Protein AF-A0AAW0Y180-F1 (afdb_monomer_lite)

Foldseek 3Di:
DDPDDDPDDDPVVVVVLLVLLQQQPVLVVQLVCCVPPNDDPVDDCDPVNCVRRPVSNVVSVVCCVVVVRDHDVVVVVSNVVVVVVVLVVLVVCLVVPHADPVRASGPDPQCHPVDVVSPD

Secondary structure (DSSP, 8-state):
------SS--HHHHHHHHHHHHHHHHHHHHHHHIIIII--TTS---HHHHIIIIIHHHHHHHHHHHH-----GGGTHHHHHHHHHHHHHHHHHHHTT---TTS-S-SBTTB-TT-HHHH-

Organism: Cherax quadricarinatus (NCBI:txid27406)

pLDDT: mean 89.57, std 8.05, range [53.28, 97.75]

Sequence (120 aa):
RTAQLPKTVTTDLKVLWALQNLVFLPALLITSAYWTAIYDPVYPVTALNAEVHIINSVYVLVDLWVVASPLRILHFYIPLCFMIVYLVFTLIYWAVGGTTPDGKSAIYPIVDWDNLSVTL

Structure (mmCIF, N/CA/C/O backbone):
data_AF-A0AAW0Y180-F1
#
_entry.id   AF-A0AAW0Y180-F1
#
loop_
_atom_site.group_PDB
_atom_site.id
_atom_site.type_symbol
_atom_site.label_atom_id
_atom_site.label_alt_id
_atom_site.label_comp_id
_atom_site.label_asym_id
_atom_site.label_entity_id
_atom_site.label_seq_id
_atom_site.pdbx_PDB_ins_code
_atom_site.Cartn_x
_atom_site.Cartn_y
_atom_site.Cartn_z
_atom_site.occupancy
_atom_site.B_iso_or_equiv
_atom_site.auth_seq_id
_atom_site.auth_comp_id
_atom_site.auth_asym_id
_atom_site.auth_atom_id
_atom_site.pdbx_PDB_model_num
ATOM 1 N N . ARG A 1 1 ? -30.361 15.255 32.644 1.00 53.28 1 ARG A N 1
ATOM 2 C CA . ARG A 1 1 ? -30.802 14.112 31.807 1.00 53.28 1 ARG A CA 1
ATOM 3 C C . ARG A 1 1 ? -29.555 13.555 31.127 1.00 53.28 1 ARG A C 1
ATOM 5 O O . ARG A 1 1 ? -29.118 14.122 30.139 1.00 53.28 1 ARG A O 1
ATOM 12 N N . THR A 1 2 ? -28.895 12.565 31.723 1.00 57.03 2 THR A N 1
ATOM 13 C CA . THR A 1 2 ? -27.713 11.929 31.125 1.00 57.03 2 THR A CA 1
ATOM 14 C C . THR A 1 2 ? -28.198 11.011 30.009 1.00 57.03 2 THR A C 1
ATOM 16 O O . THR A 1 2 ? -28.952 10.074 30.262 1.00 57.03 2 THR A O 1
ATOM 19 N N . ALA A 1 3 ? -27.859 11.320 28.759 1.00 65.12 3 ALA A N 1
ATOM 20 C CA . ALA A 1 3 ? -28.132 10.405 27.661 1.00 65.12 3 ALA A CA 1
ATOM 21 C C . ALA A 1 3 ? -27.320 9.124 27.909 1.00 65.12 3 ALA A C 1
ATOM 23 O O . ALA A 1 3 ? -26.092 9.170 27.959 1.00 65.12 3 ALA A O 1
ATOM 24 N N . GLN A 1 4 ? -27.996 7.995 28.134 1.00 61.81 4 GLN A N 1
ATOM 25 C CA . GLN A 1 4 ? -27.335 6.694 28.153 1.00 61.81 4 GLN A CA 1
ATOM 26 C C . GLN A 1 4 ? -26.852 6.403 26.735 1.00 61.81 4 GLN A C 1
ATOM 28 O O . GLN A 1 4 ? -27.659 6.219 25.825 1.00 61.81 4 GLN A O 1
ATOM 33 N N . LEU A 1 5 ? -25.534 6.396 26.549 1.00 64.94 5 LEU A N 1
ATOM 34 C CA . LEU A 1 5 ? -24.924 5.969 25.298 1.00 64.94 5 LEU A CA 1
ATOM 35 C C . LEU A 1 5 ? -25.266 4.489 25.043 1.00 64.94 5 LEU A C 1
ATOM 37 O O . LEU A 1 5 ? -25.356 3.706 25.998 1.00 64.94 5 LEU A O 1
ATOM 41 N N . PRO A 1 6 ? -25.476 4.087 23.779 1.00 67.19 6 PRO A N 1
ATOM 42 C CA . PRO A 1 6 ? -25.763 2.700 23.439 1.00 67.19 6 PRO A CA 1
ATOM 43 C C . PRO A 1 6 ? -24.651 1.774 23.955 1.00 67.19 6 PRO A C 1
ATOM 45 O O . PRO A 1 6 ? -23.465 2.039 23.772 1.00 67.19 6 PRO A O 1
ATOM 48 N N . LYS A 1 7 ? -25.042 0.669 24.608 1.00 70.44 7 LYS A N 1
ATOM 49 C CA . LYS A 1 7 ? -24.112 -0.304 25.217 1.00 70.44 7 LYS A CA 1
ATOM 50 C C . LYS A 1 7 ? -23.276 -1.076 24.190 1.00 70.44 7 LYS A C 1
ATOM 52 O O . LYS A 1 7 ? -22.280 -1.692 24.559 1.00 70.44 7 LYS A O 1
ATOM 57 N N . THR A 1 8 ? -23.685 -1.078 22.924 1.00 78.06 8 THR A N 1
ATOM 58 C CA . THR A 1 8 ? -23.026 -1.804 21.840 1.00 78.06 8 THR A CA 1
ATOM 59 C C . THR A 1 8 ? -22.988 -0.961 20.573 1.00 78.06 8 THR A C 1
ATOM 61 O O . THR A 1 8 ? -23.943 -0.272 20.224 1.00 78.06 8 THR A O 1
ATOM 64 N N . VAL A 1 9 ? -21.859 -1.035 19.872 1.00 83.69 9 VAL A N 1
ATOM 65 C CA . VAL A 1 9 ? -21.670 -0.421 18.555 1.00 83.69 9 VAL A CA 1
ATOM 66 C C . VAL A 1 9 ? -22.547 -1.152 17.530 1.00 83.69 9 VAL A C 1
ATOM 68 O O . VAL A 1 9 ? -22.638 -2.386 17.571 1.00 83.69 9 VAL A O 1
ATOM 71 N N . THR A 1 10 ? -23.190 -0.408 16.626 1.00 91.88 10 THR A N 1
ATOM 72 C CA . THR A 1 10 ? -24.013 -0.977 15.547 1.00 91.88 10 THR A CA 1
ATOM 73 C C . THR A 1 10 ? -23.164 -1.818 14.591 1.00 91.88 10 THR A C 1
ATOM 75 O O . THR A 1 10 ? -21.946 -1.655 14.508 1.00 91.88 10 THR A O 1
ATOM 78 N N . THR A 1 11 ? -23.790 -2.750 13.873 1.00 91.44 11 THR A N 1
ATOM 79 C CA . THR A 1 11 ? -23.084 -3.613 12.912 1.00 91.44 11 THR A CA 1
ATOM 80 C C . THR A 1 11 ? -22.389 -2.797 11.826 1.00 91.44 11 THR A C 1
ATOM 82 O O . THR A 1 11 ? -21.229 -3.065 11.531 1.00 91.44 11 THR A O 1
ATOM 85 N N . ASP A 1 12 ? -23.040 -1.752 11.317 1.00 92.12 12 ASP A N 1
ATOM 86 C CA . ASP A 1 12 ? -22.487 -0.899 10.258 1.00 92.12 12 ASP A CA 1
ATOM 87 C C . ASP A 1 12 ? -21.181 -0.231 10.694 1.00 92.12 12 ASP A C 1
ATOM 89 O O . ASP A 1 12 ? -20.193 -0.247 9.967 1.00 92.12 12 ASP A O 1
ATOM 93 N N . LEU A 1 13 ? -21.132 0.269 11.932 1.00 90.38 13 LEU A N 1
ATOM 94 C CA . LEU A 1 13 ? -19.926 0.871 12.500 1.00 90.38 13 LEU A CA 1
ATOM 95 C C . LEU A 1 13 ? -18.817 -0.160 12.742 1.00 90.38 13 LEU A C 1
ATOM 97 O O . LEU A 1 13 ? -17.641 0.171 12.621 1.00 90.38 13 LEU A O 1
ATOM 101 N N . LYS A 1 14 ? -19.160 -1.416 13.055 1.00 89.38 14 LYS A N 1
ATOM 102 C CA . LYS A 1 14 ? -18.168 -2.501 13.167 1.00 89.38 14 LYS A CA 1
ATOM 103 C C . LYS A 1 14 ? -17.581 -2.868 11.808 1.00 89.38 14 LYS A C 1
ATOM 105 O O . LYS A 1 14 ? -16.374 -3.072 11.718 1.00 89.38 14 LYS A O 1
ATOM 110 N N . VAL A 1 15 ? -18.420 -2.944 10.774 1.00 91.38 15 VAL A N 1
ATOM 111 C CA . VAL A 1 15 ? -17.982 -3.200 9.394 1.00 91.38 15 VAL A CA 1
ATOM 112 C C . VAL A 1 15 ? -17.103 -2.051 8.910 1.00 91.38 15 VAL A C 1
ATOM 114 O O . VAL A 1 15 ? -15.997 -2.304 8.443 1.00 91.38 15 VAL A O 1
ATOM 117 N N . LEU A 1 16 ? -17.536 -0.802 9.106 1.00 91.62 16 LEU A N 1
ATOM 118 C CA . LEU A 1 16 ? -16.745 0.383 8.775 1.00 91.62 16 LEU A CA 1
ATOM 119 C C . LEU A 1 16 ? -15.386 0.359 9.477 1.00 91.62 16 LEU A C 1
ATOM 121 O O . LEU A 1 16 ? -14.356 0.523 8.833 1.00 91.62 16 LEU A O 1
ATOM 125 N N . TRP A 1 17 ? -15.370 0.086 10.781 1.00 90.50 17 TRP A N 1
ATOM 126 C CA . TRP A 1 17 ? -14.131 0.004 11.545 1.00 90.50 17 TRP A CA 1
ATOM 127 C C . TRP A 1 17 ? -13.212 -1.123 11.045 1.00 90.50 17 TRP A C 1
ATOM 129 O O . TRP A 1 17 ? -11.998 -0.933 10.954 1.00 90.50 17 TRP A O 1
ATOM 139 N N . ALA A 1 18 ? -13.757 -2.286 10.679 1.00 89.62 18 ALA A N 1
ATOM 140 C CA . ALA A 1 18 ? -12.964 -3.376 10.112 1.00 89.62 18 ALA A CA 1
ATOM 141 C C . ALA A 1 18 ? -12.359 -2.993 8.750 1.00 89.62 18 ALA A C 1
ATOM 143 O O . ALA A 1 18 ? -11.176 -3.243 8.521 1.00 89.62 18 ALA A O 1
ATOM 144 N N . LEU A 1 19 ? -13.135 -2.333 7.883 1.00 91.56 19 LEU A N 1
ATOM 145 C CA . LEU A 1 19 ? -12.663 -1.818 6.594 1.00 91.56 19 LEU A CA 1
ATOM 146 C C . LEU A 1 19 ? -11.595 -0.730 6.769 1.00 91.56 19 LEU A C 1
ATOM 148 O O . LEU A 1 19 ? -10.596 -0.746 6.059 1.00 91.56 19 LEU A O 1
ATOM 152 N N . GLN A 1 20 ? -11.745 0.157 7.755 1.00 91.12 20 GLN A N 1
ATOM 153 C CA . GLN A 1 20 ? -10.716 1.137 8.117 1.00 91.12 20 GLN A CA 1
ATOM 154 C C . GLN A 1 20 ? -9.402 0.446 8.520 1.00 91.12 20 GLN A C 1
ATOM 156 O O . GLN A 1 20 ? -8.344 0.758 7.978 1.00 91.12 20 GLN A O 1
ATOM 161 N N . ASN A 1 21 ? -9.454 -0.558 9.405 1.00 89.50 21 ASN A N 1
ATOM 162 C CA . ASN A 1 21 ? -8.250 -1.307 9.799 1.00 89.50 21 ASN A CA 1
ATOM 163 C C . ASN A 1 21 ? -7.624 -2.081 8.628 1.00 89.50 21 ASN A C 1
ATOM 165 O O . ASN A 1 21 ? -6.404 -2.245 8.594 1.00 89.50 21 ASN A O 1
ATOM 169 N N . LEU A 1 22 ? -8.442 -2.536 7.676 1.00 91.62 22 LEU A N 1
ATOM 170 C CA . LEU A 1 22 ? -7.975 -3.193 6.459 1.00 91.62 22 LEU A CA 1
ATOM 171 C C . LEU A 1 22 ? -7.164 -2.241 5.567 1.00 91.62 22 LEU A C 1
ATOM 173 O O . LEU A 1 22 ? -6.158 -2.673 5.016 1.00 91.62 22 LEU A O 1
ATOM 177 N N . VAL A 1 23 ? -7.565 -0.972 5.428 1.00 91.25 23 VAL A N 1
ATOM 178 C CA . VAL A 1 23 ? -6.924 -0.032 4.485 1.00 91.25 23 VAL A CA 1
ATOM 179 C C . VAL A 1 23 ? -5.789 0.790 5.094 1.00 91.25 23 VAL A C 1
ATOM 181 O O . VAL A 1 23 ? -4.845 1.136 4.386 1.00 91.25 23 VAL A O 1
ATOM 184 N N . PHE A 1 24 ? -5.829 1.076 6.400 1.00 90.75 24 PHE A N 1
ATOM 185 C CA . PHE A 1 24 ? -4.875 2.000 7.018 1.00 90.75 24 PHE A CA 1
ATOM 186 C C . PHE A 1 24 ? -3.421 1.533 6.931 1.00 90.75 24 PHE A C 1
ATOM 188 O O . PHE A 1 24 ? -2.550 2.291 6.507 1.00 90.75 24 PHE A O 1
ATOM 195 N N . LEU A 1 25 ? -3.146 0.288 7.331 1.00 88.94 25 LEU A N 1
ATOM 196 C CA . LEU A 1 25 ? -1.777 -0.225 7.346 1.00 88.94 25 LEU A CA 1
ATOM 197 C C . LEU A 1 25 ? -1.215 -0.422 5.923 1.00 88.94 25 LEU A C 1
ATOM 199 O O . LEU A 1 25 ? -0.104 0.053 5.676 1.00 88.94 25 LEU A O 1
ATOM 203 N N . PRO A 1 26 ? -1.940 -1.049 4.970 1.00 90.25 26 PRO A N 1
ATOM 204 C CA . PRO A 1 26 ? -1.443 -1.199 3.605 1.00 90.25 26 PRO A CA 1
ATOM 205 C C . PRO A 1 26 ? -1.196 0.127 2.894 1.00 90.25 26 PRO A C 1
ATOM 207 O O . PRO A 1 26 ? -0.216 0.218 2.166 1.00 90.25 26 PRO A O 1
ATOM 210 N N . ALA A 1 27 ? -2.018 1.161 3.115 1.00 93.25 27 ALA A N 1
ATOM 211 C CA . ALA A 1 27 ? -1.801 2.465 2.485 1.00 93.25 27 ALA A CA 1
ATOM 212 C C . ALA A 1 27 ? -0.426 3.047 2.847 1.00 93.25 27 ALA A C 1
ATOM 214 O O . ALA A 1 27 ? 0.366 3.374 1.960 1.00 93.25 27 ALA A O 1
ATOM 215 N N . LEU A 1 28 ? -0.107 3.069 4.146 1.00 92.25 28 LEU A N 1
ATOM 216 C CA . LEU A 1 28 ? 1.181 3.555 4.644 1.00 92.25 28 LEU A CA 1
ATOM 217 C C . LEU A 1 28 ? 2.345 2.679 4.161 1.00 92.25 28 LEU A C 1
ATOM 219 O O . LEU A 1 28 ? 3.392 3.203 3.774 1.00 92.25 28 LEU A O 1
ATOM 223 N N . LEU A 1 29 ? 2.158 1.353 4.142 1.00 90.50 29 LEU A N 1
ATOM 224 C CA . LEU A 1 29 ? 3.165 0.413 3.653 1.00 90.50 29 LEU A CA 1
ATOM 225 C C . LEU A 1 29 ? 3.461 0.641 2.166 1.00 90.50 29 LEU A C 1
ATOM 227 O O . LEU A 1 29 ? 4.625 0.784 1.809 1.00 90.50 29 LEU A O 1
ATOM 231 N N . ILE A 1 30 ? 2.431 0.730 1.319 1.00 91.81 30 ILE A N 1
ATOM 232 C CA . ILE A 1 30 ? 2.560 0.951 -0.129 1.00 91.81 30 ILE A CA 1
ATOM 233 C C . ILE A 1 30 ? 3.291 2.261 -0.405 1.00 91.81 30 ILE A C 1
ATOM 235 O O . ILE A 1 30 ? 4.214 2.280 -1.218 1.00 91.81 30 ILE A O 1
ATOM 239 N 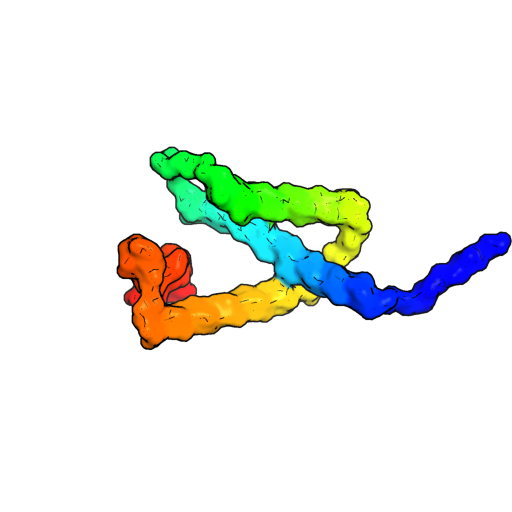N . THR A 1 31 ? 2.922 3.339 0.289 1.00 95.25 31 THR A N 1
ATOM 240 C CA . THR A 1 31 ? 3.642 4.612 0.189 1.00 95.25 31 THR A CA 1
ATOM 241 C C . THR A 1 31 ? 5.105 4.437 0.584 1.00 95.25 31 THR A C 1
ATOM 243 O O . THR A 1 31 ? 5.984 4.787 -0.198 1.00 95.25 31 THR A O 1
ATOM 246 N N . SER A 1 32 ? 5.394 3.853 1.751 1.00 93.69 32 SER A N 1
ATOM 247 C CA . SER A 1 32 ? 6.783 3.677 2.190 1.00 93.69 32 SER A CA 1
ATOM 248 C C . SER A 1 32 ? 7.607 2.827 1.221 1.00 93.69 32 SER A C 1
ATOM 250 O O . SER A 1 32 ? 8.670 3.265 0.805 1.00 93.69 32 SER A O 1
ATOM 252 N N . ALA A 1 33 ? 7.101 1.665 0.803 1.00 90.88 33 ALA A N 1
ATOM 253 C CA . ALA A 1 33 ? 7.810 0.732 -0.062 1.00 90.88 33 ALA A CA 1
ATOM 254 C C . ALA A 1 33 ? 8.047 1.329 -1.449 1.00 90.88 33 ALA A C 1
ATOM 256 O O . ALA A 1 33 ? 9.132 1.183 -2.007 1.00 90.88 33 ALA A O 1
ATOM 257 N N . TYR A 1 34 ? 7.059 2.047 -1.988 1.00 92.25 34 TYR A N 1
ATOM 258 C CA . TYR A 1 34 ? 7.224 2.701 -3.272 1.00 92.25 34 TYR A CA 1
ATOM 259 C C . TYR A 1 34 ? 8.340 3.745 -3.220 1.00 92.25 34 TYR A C 1
ATOM 261 O O . TYR A 1 34 ? 9.302 3.644 -3.972 1.00 92.25 34 TYR A O 1
ATOM 269 N N . TRP A 1 35 ? 8.268 4.703 -2.295 1.00 93.31 35 TRP A N 1
ATOM 270 C CA . TRP A 1 35 ? 9.217 5.819 -2.263 1.00 93.31 35 TRP A CA 1
ATOM 271 C C . TRP A 1 35 ? 10.620 5.445 -1.780 1.00 93.31 35 TRP A C 1
ATOM 273 O O . TRP A 1 35 ? 11.560 6.180 -2.074 1.00 93.31 35 TRP A O 1
ATOM 283 N N . THR A 1 36 ? 10.786 4.332 -1.057 1.00 91.19 36 THR A N 1
ATOM 284 C CA . THR A 1 36 ? 12.109 3.896 -0.578 1.00 91.19 36 THR A CA 1
ATOM 285 C C . THR A 1 36 ? 12.765 2.832 -1.449 1.00 91.19 36 THR A C 1
ATOM 287 O O . THR A 1 36 ? 13.993 2.789 -1.485 1.00 91.19 36 THR A O 1
ATOM 290 N N . ALA A 1 37 ? 11.989 1.978 -2.125 1.00 86.44 37 ALA A N 1
ATOM 291 C CA . ALA A 1 37 ? 12.526 0.793 -2.796 1.00 86.44 37 ALA A CA 1
ATOM 292 C C . ALA A 1 37 ? 12.155 0.660 -4.282 1.00 86.44 37 ALA A C 1
ATOM 294 O O . ALA A 1 37 ? 12.844 -0.065 -4.994 1.00 86.44 37 ALA A O 1
ATOM 295 N N . ILE A 1 38 ? 11.088 1.314 -4.761 1.00 88.94 38 ILE A N 1
ATOM 296 C CA . ILE A 1 38 ? 10.569 1.105 -6.131 1.00 88.94 38 ILE A CA 1
ATOM 297 C C . ILE A 1 38 ? 10.683 2.366 -6.995 1.00 88.94 38 ILE A C 1
ATOM 299 O O . ILE A 1 38 ? 10.849 2.261 -8.208 1.00 88.94 38 ILE A O 1
ATOM 303 N N . TYR A 1 39 ? 10.574 3.553 -6.398 1.00 91.44 39 TYR A N 1
ATOM 304 C CA . TYR A 1 39 ? 10.567 4.818 -7.117 1.00 91.44 39 TYR A CA 1
ATOM 305 C C . TYR A 1 39 ? 11.873 5.021 -7.886 1.00 91.44 39 TYR A C 1
ATOM 307 O O . TYR A 1 39 ? 12.960 5.019 -7.309 1.00 91.44 39 TYR A O 1
ATOM 315 N N . ASP A 1 40 ? 11.735 5.259 -9.186 1.00 90.62 40 ASP A N 1
ATOM 316 C CA . ASP A 1 40 ? 12.833 5.595 -10.077 1.00 90.62 40 ASP A CA 1
ATOM 317 C C . ASP A 1 40 ? 12.629 7.029 -10.602 1.00 90.62 40 ASP A C 1
ATOM 319 O O . ASP A 1 40 ? 11.651 7.284 -11.315 1.00 90.62 40 ASP A O 1
ATOM 323 N N . PRO A 1 41 ? 13.532 7.974 -10.269 1.00 91.25 41 PRO A N 1
ATOM 324 C CA . PRO A 1 41 ? 13.411 9.373 -10.671 1.00 91.25 41 PRO A CA 1
ATOM 325 C C . PRO A 1 41 ? 13.530 9.602 -12.185 1.00 91.25 41 PRO A C 1
ATOM 327 O O . PRO A 1 41 ? 13.269 10.717 -12.640 1.00 91.25 41 PRO A O 1
ATOM 330 N N . VAL A 1 42 ? 13.921 8.592 -12.971 1.00 94.38 42 VAL A N 1
ATOM 331 C CA . VAL A 1 42 ? 13.912 8.655 -14.441 1.00 94.38 42 VAL A CA 1
ATOM 332 C C . VAL A 1 42 ? 12.484 8.758 -14.986 1.00 94.38 42 VAL A C 1
ATOM 334 O O . VAL A 1 42 ? 12.271 9.378 -16.031 1.00 94.38 42 VAL A O 1
ATOM 337 N N . TYR A 1 43 ? 11.497 8.195 -14.283 1.00 88.81 43 TYR A N 1
ATOM 338 C CA . TYR A 1 43 ? 10.100 8.219 -14.708 1.00 88.81 43 TYR A CA 1
ATOM 339 C C . TYR A 1 43 ? 9.311 9.332 -14.003 1.00 88.81 43 TYR A C 1
ATOM 341 O O . TYR A 1 43 ? 9.427 9.514 -12.790 1.00 88.81 43 TYR A O 1
ATOM 349 N N . PRO A 1 44 ? 8.460 10.078 -14.731 1.00 92.88 44 PRO A N 1
ATOM 350 C CA . PRO A 1 44 ? 7.651 11.125 -14.129 1.00 92.88 44 PRO A CA 1
ATOM 351 C C . PRO A 1 44 ? 6.570 10.540 -13.213 1.00 92.88 44 PRO A C 1
ATOM 353 O O . PRO A 1 44 ? 5.938 9.527 -13.520 1.00 92.88 44 PRO A O 1
ATOM 356 N N . VAL A 1 45 ? 6.285 11.248 -12.121 1.00 94.50 45 VAL A N 1
ATOM 357 C CA . VAL A 1 45 ? 5.163 10.933 -11.231 1.00 94.50 45 VAL A CA 1
ATOM 358 C C . VAL A 1 45 ? 3.858 11.312 -11.933 1.00 94.50 45 VAL A C 1
ATOM 360 O O . VAL A 1 45 ? 3.479 12.482 -11.995 1.00 94.50 45 VAL A O 1
ATOM 363 N N . THR A 1 46 ? 3.177 10.320 -12.503 1.00 95.19 46 THR A N 1
ATOM 364 C CA . THR A 1 46 ? 1.862 10.508 -13.131 1.00 95.19 46 THR A CA 1
ATOM 365 C C . THR A 1 46 ? 0.766 10.708 -12.082 1.00 95.19 46 THR A C 1
ATOM 367 O O . THR A 1 46 ? 0.951 10.394 -10.907 1.00 95.19 46 THR A O 1
ATOM 370 N N . ALA A 1 47 ? -0.410 11.187 -12.503 1.00 95.12 47 ALA A N 1
ATOM 371 C CA . ALA A 1 47 ? -1.560 11.330 -11.608 1.00 95.12 47 ALA A CA 1
ATOM 372 C C . ALA A 1 47 ? -1.945 9.997 -10.946 1.00 95.12 47 ALA A C 1
ATOM 374 O O . ALA A 1 47 ? -2.113 9.953 -9.733 1.00 95.12 47 ALA A O 1
ATOM 375 N N . LEU A 1 48 ? -1.987 8.905 -11.721 1.00 93.00 48 LEU A N 1
ATOM 376 C CA . LEU A 1 48 ? -2.259 7.566 -11.195 1.00 93.00 48 LEU A CA 1
ATOM 377 C C . LEU A 1 48 ? -1.175 7.122 -10.205 1.00 93.00 48 LEU A C 1
ATOM 379 O O . LEU A 1 48 ? -1.489 6.590 -9.148 1.00 93.00 48 LEU A O 1
ATOM 383 N N . ASN A 1 49 ? 0.100 7.374 -10.517 1.00 93.50 49 ASN A N 1
ATOM 384 C CA . ASN A 1 49 ? 1.211 7.038 -9.629 1.00 93.50 49 ASN A CA 1
ATOM 385 C C . ASN A 1 49 ? 1.126 7.791 -8.291 1.00 93.50 49 ASN A C 1
ATOM 387 O O . ASN A 1 49 ? 1.249 7.189 -7.224 1.00 93.50 49 ASN A O 1
ATOM 391 N N . ALA A 1 50 ? 0.849 9.095 -8.344 1.00 94.81 50 ALA A N 1
ATOM 392 C CA . ALA A 1 50 ? 0.625 9.907 -7.155 1.00 94.81 50 ALA A CA 1
ATOM 393 C C . ALA A 1 50 ? -0.599 9.425 -6.365 1.00 94.81 50 ALA A C 1
ATOM 395 O O . ALA A 1 50 ? -0.536 9.356 -5.136 1.00 94.81 50 ALA A O 1
ATOM 396 N N . GLU A 1 51 ? -1.685 9.063 -7.053 1.00 95.25 51 GLU A N 1
ATOM 397 C CA . GLU A 1 51 ? -2.910 8.553 -6.439 1.00 95.25 51 GLU A CA 1
ATOM 398 C C . GLU A 1 51 ? -2.627 7.308 -5.592 1.00 95.25 51 GLU A C 1
ATOM 400 O O . GLU A 1 51 ? -2.904 7.298 -4.388 1.00 95.25 51 GLU A O 1
ATOM 405 N N . VAL A 1 52 ? -1.998 6.293 -6.191 1.00 92.44 52 VAL A N 1
ATOM 406 C CA . VAL A 1 52 ? -1.775 5.002 -5.528 1.00 92.44 52 VAL A CA 1
ATOM 407 C C . VAL A 1 52 ? -0.673 5.043 -4.460 1.00 92.44 52 VAL A C 1
ATOM 409 O O . VAL A 1 52 ? -0.758 4.298 -3.480 1.00 92.44 52 VAL A O 1
ATOM 412 N N . HIS A 1 53 ? 0.336 5.915 -4.601 1.00 94.25 53 HIS A N 1
ATOM 413 C CA . HIS A 1 53 ? 1.535 5.891 -3.749 1.00 94.25 53 HIS A CA 1
ATOM 414 C C . HIS A 1 53 ? 1.703 7.087 -2.808 1.00 94.25 53 HIS A C 1
ATOM 416 O O . HIS A 1 53 ? 2.509 6.991 -1.885 1.00 94.25 53 HIS A O 1
ATOM 422 N N . ILE A 1 54 ? 0.983 8.199 -2.975 1.00 95.50 54 ILE A N 1
ATOM 423 C CA . ILE A 1 54 ? 0.992 9.322 -2.013 1.00 95.50 54 ILE A CA 1
ATOM 424 C C . ILE A 1 54 ? -0.418 9.591 -1.503 1.00 95.50 54 ILE A C 1
ATOM 426 O O . ILE A 1 54 ? -0.655 9.563 -0.295 1.00 95.50 54 ILE A O 1
ATOM 430 N N . ILE A 1 55 ? -1.351 9.867 -2.414 1.00 95.88 55 ILE A N 1
ATOM 431 C CA . ILE A 1 55 ? -2.681 10.367 -2.055 1.00 95.88 55 ILE A CA 1
ATOM 432 C C . ILE A 1 55 ? -3.469 9.315 -1.267 1.00 95.88 55 ILE A C 1
ATOM 434 O O . ILE A 1 55 ? -4.150 9.673 -0.311 1.00 95.88 55 ILE A O 1
ATOM 438 N N . ASN A 1 56 ? -3.291 8.027 -1.566 1.00 93.94 56 ASN A N 1
ATOM 439 C CA . ASN A 1 56 ? -3.808 6.917 -0.761 1.00 93.94 56 ASN A CA 1
ATOM 440 C C . ASN A 1 56 ? -3.474 7.057 0.743 1.00 93.94 56 ASN A C 1
ATOM 442 O O . ASN A 1 56 ? -4.361 7.013 1.596 1.00 93.94 56 ASN A O 1
ATOM 446 N N . SER A 1 57 ? -2.205 7.316 1.080 1.00 95.50 57 SER A N 1
ATOM 447 C CA . SER A 1 57 ? -1.794 7.547 2.472 1.00 95.50 57 SER A CA 1
ATOM 448 C C . SER A 1 57 ? -2.336 8.855 3.033 1.00 95.50 57 SER A C 1
ATOM 450 O O . SER A 1 57 ? -2.719 8.901 4.200 1.00 95.50 57 SER A O 1
ATOM 452 N N . VAL A 1 58 ? -2.414 9.913 2.220 1.00 96.31 58 VAL A N 1
ATOM 453 C CA . VAL A 1 58 ? -3.027 11.182 2.643 1.00 96.31 58 VAL A CA 1
ATOM 454 C C . VAL A 1 58 ? -4.488 10.966 3.042 1.00 96.31 58 VAL A C 1
ATOM 456 O O . VAL A 1 58 ? -4.888 11.449 4.099 1.00 96.31 58 VAL A O 1
ATOM 459 N N . TYR A 1 59 ? -5.267 10.199 2.272 1.00 94.31 59 TYR A N 1
ATOM 460 C CA . TYR A 1 59 ? -6.653 9.879 2.625 1.00 94.31 59 TYR A CA 1
ATOM 461 C C . TYR A 1 59 ? -6.755 9.160 3.964 1.00 94.31 59 TYR A C 1
ATOM 463 O O . TYR A 1 59 ? -7.559 9.555 4.804 1.00 94.31 59 TYR A O 1
ATOM 471 N N . VAL A 1 60 ? -5.910 8.156 4.193 1.00 94.06 60 VAL A N 1
ATOM 472 C CA . VAL A 1 60 ? -5.873 7.427 5.465 1.00 94.06 60 VAL A CA 1
ATOM 473 C C . VAL A 1 60 ? -5.500 8.339 6.634 1.00 94.06 60 VAL A C 1
ATOM 475 O O . VAL A 1 60 ? -6.134 8.276 7.684 1.00 94.06 60 VAL A O 1
ATOM 478 N N . LEU A 1 61 ? -4.504 9.211 6.473 1.00 93.50 61 LEU A N 1
ATOM 479 C CA . LEU A 1 61 ? -4.090 10.138 7.530 1.00 93.50 61 LEU A CA 1
ATOM 480 C C . LEU A 1 61 ? -5.174 11.177 7.841 1.00 93.50 61 LEU A C 1
ATOM 482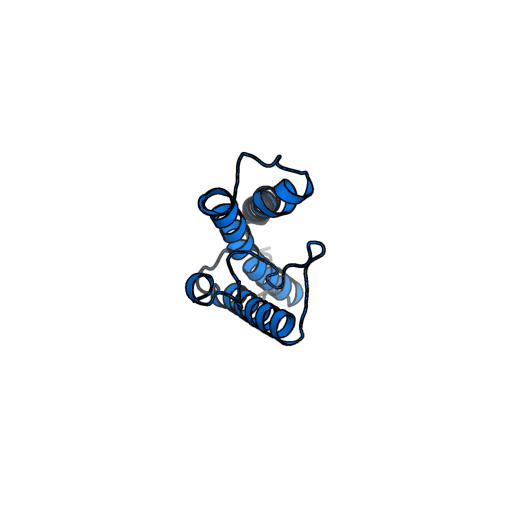 O O . LEU A 1 61 ? -5.406 11.487 9.010 1.00 93.50 61 LEU A O 1
ATOM 486 N N . VAL A 1 62 ? -5.860 11.688 6.815 1.00 95.00 62 VAL A N 1
ATOM 487 C CA . VAL A 1 62 ? -6.999 12.598 6.988 1.00 95.00 62 VAL A CA 1
ATOM 488 C C . VAL A 1 62 ? -8.165 11.882 7.667 1.00 95.00 62 VAL A C 1
ATOM 490 O O . VAL A 1 62 ? -8.739 12.439 8.599 1.00 95.00 62 VAL A O 1
ATOM 493 N N . ASP A 1 63 ? -8.485 10.649 7.270 1.00 92.56 63 ASP A N 1
ATOM 494 C CA . ASP A 1 63 ? -9.542 9.848 7.903 1.00 92.56 63 ASP A CA 1
ATOM 495 C C . ASP A 1 63 ? -9.239 9.602 9.387 1.00 92.56 63 ASP A C 1
ATOM 497 O O . ASP A 1 63 ? -10.077 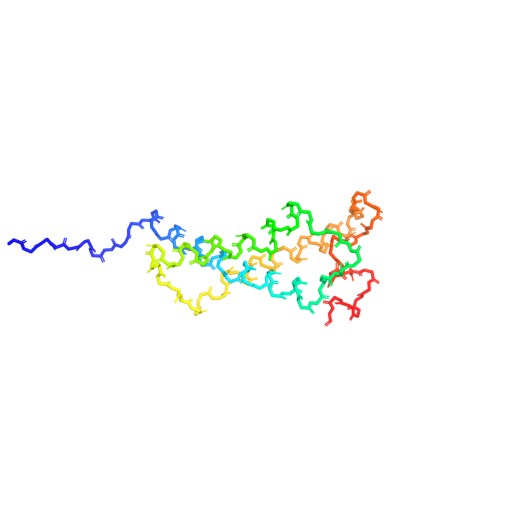9.860 10.252 1.00 92.56 63 ASP A O 1
ATOM 501 N N . LEU A 1 64 ? -7.998 9.224 9.708 1.00 90.31 64 LEU A N 1
ATOM 502 C CA . LEU A 1 64 ? -7.532 9.070 11.086 1.00 90.31 64 LEU A CA 1
ATOM 503 C C . LEU A 1 64 ? -7.649 10.360 11.895 1.00 90.31 64 LEU A C 1
ATOM 505 O O . LEU A 1 64 ? -8.017 10.312 13.070 1.00 90.31 64 LEU A O 1
ATOM 509 N N . TRP A 1 65 ? -7.348 11.503 11.279 1.00 90.69 65 TRP A N 1
ATOM 510 C CA . TRP A 1 65 ? -7.399 12.793 11.955 1.00 90.69 65 TRP A CA 1
ATOM 511 C C . TRP A 1 65 ? -8.832 13.283 12.187 1.00 90.69 65 TRP A C 1
ATOM 513 O O . TRP A 1 65 ? -9.141 13.772 13.273 1.00 90.69 65 TRP A O 1
ATOM 523 N N . VAL A 1 66 ? -9.710 13.132 11.192 1.00 93.25 66 VAL A N 1
ATOM 524 C CA . VAL A 1 66 ? -11.090 13.641 11.227 1.00 93.25 66 VAL A CA 1
ATOM 525 C C . VAL A 1 66 ? -12.020 12.707 11.997 1.00 93.25 66 VAL A C 1
ATOM 527 O O . VAL A 1 66 ? -12.793 13.166 12.837 1.00 93.25 66 VAL A O 1
ATOM 530 N N . VAL A 1 67 ? -11.966 11.401 11.721 1.00 90.38 67 VAL A N 1
ATOM 531 C CA . VAL A 1 67 ? -12.861 10.412 12.342 1.00 90.38 67 VAL A CA 1
ATOM 532 C C . VAL A 1 67 ? -12.386 10.054 13.751 1.00 90.38 67 VAL A C 1
ATOM 534 O O . VAL A 1 67 ? -13.197 9.663 14.591 1.00 90.38 67 VAL A O 1
ATOM 537 N N . ALA A 1 68 ? -11.081 10.195 14.023 1.00 84.69 68 ALA A N 1
ATOM 538 C CA . ALA A 1 68 ? -10.447 9.772 15.273 1.00 84.69 68 ALA A CA 1
ATOM 539 C C . ALA A 1 68 ? -10.774 8.306 15.628 1.00 84.69 68 ALA A C 1
ATOM 541 O O . ALA A 1 68 ? -10.895 7.935 16.801 1.00 84.69 68 ALA A O 1
ATOM 542 N N . SER A 1 69 ? -10.932 7.462 14.598 1.00 81.31 69 SER A N 1
ATOM 543 C CA . SER A 1 69 ? -11.190 6.034 14.765 1.00 81.31 69 SER A CA 1
ATOM 544 C C . SER A 1 69 ? -10.045 5.381 15.546 1.00 81.31 69 SER A C 1
ATOM 546 O O . SER A 1 69 ? -8.873 5.632 15.256 1.00 81.31 69 SER A O 1
ATOM 548 N N . PRO A 1 70 ? -10.340 4.500 16.519 1.00 78.94 70 PRO A N 1
ATOM 549 C CA . PRO A 1 70 ? -9.302 3.843 17.296 1.00 78.94 70 PRO A CA 1
ATOM 550 C C . PRO A 1 70 ? -8.501 2.885 16.407 1.00 78.94 70 PRO A C 1
ATOM 552 O O . PRO A 1 70 ? -8.980 1.801 16.053 1.00 78.94 70 PRO A O 1
ATOM 555 N N . LEU A 1 71 ? -7.262 3.274 16.101 1.00 74.56 71 LEU A N 1
ATOM 556 C CA . LEU A 1 71 ? -6.256 2.417 15.482 1.00 74.56 71 LEU A CA 1
ATOM 557 C C . LEU A 1 71 ? -5.806 1.365 16.495 1.00 74.56 71 LEU A C 1
ATOM 559 O O . LEU A 1 71 ? -5.228 1.686 17.535 1.00 74.56 71 LEU A O 1
ATOM 563 N N . ARG A 1 72 ? -6.073 0.090 16.207 1.00 79.56 72 ARG A N 1
ATOM 564 C CA . ARG A 1 72 ? -5.661 -1.020 17.072 1.00 79.56 72 ARG A CA 1
ATOM 565 C C . ARG A 1 72 ? -4.705 -1.920 16.313 1.00 79.56 72 ARG A C 1
ATOM 567 O O . ARG A 1 72 ? -5.150 -2.867 15.677 1.00 79.56 72 ARG A O 1
ATOM 574 N N . ILE A 1 73 ? -3.402 -1.674 16.469 1.00 75.94 73 ILE A N 1
ATOM 575 C CA . ILE A 1 73 ? -2.316 -2.439 15.819 1.00 75.94 73 ILE A CA 1
ATOM 576 C C . ILE A 1 73 ? -2.469 -3.954 16.030 1.00 75.94 73 ILE A C 1
ATOM 578 O O . ILE A 1 73 ? -2.134 -4.731 15.148 1.00 75.94 73 ILE A O 1
ATOM 582 N N . LEU A 1 74 ? -3.069 -4.390 17.145 1.00 85.88 74 LEU A N 1
ATOM 583 C CA . LEU A 1 74 ? -3.397 -5.800 17.404 1.00 85.88 74 LEU A CA 1
ATOM 584 C C . LEU A 1 74 ? -4.265 -6.464 16.313 1.00 85.88 74 LEU A C 1
ATOM 586 O O . LEU A 1 74 ? -4.309 -7.687 16.244 1.00 85.88 74 LEU A O 1
ATOM 590 N N . HIS A 1 75 ? -4.931 -5.685 15.456 1.00 86.94 75 HIS A N 1
ATOM 591 C CA . HIS A 1 75 ? -5.717 -6.169 14.319 1.00 86.94 75 HIS A CA 1
ATOM 592 C C . HIS A 1 75 ? -4.933 -6.182 12.998 1.00 86.94 75 HIS A C 1
ATOM 594 O O . HIS A 1 75 ? -5.542 -6.277 11.935 1.00 86.94 75 HIS A O 1
ATOM 600 N N . PHE A 1 76 ? -3.594 -6.142 13.039 1.00 85.88 76 PHE A N 1
ATOM 601 C CA . PHE A 1 76 ? -2.734 -6.245 11.849 1.00 85.88 76 PHE A CA 1
ATOM 602 C C . PHE A 1 76 ? -2.972 -7.527 11.031 1.00 85.88 76 PHE A C 1
ATOM 604 O O . PHE A 1 76 ? -2.648 -7.574 9.847 1.00 85.88 76 PHE A O 1
ATOM 611 N N . TYR A 1 77 ? -3.561 -8.563 11.637 1.00 89.62 77 TYR A N 1
ATOM 612 C CA . TYR A 1 77 ? -3.938 -9.784 10.932 1.00 89.62 77 TYR A CA 1
ATOM 613 C C . TYR A 1 77 ? -4.972 -9.528 9.823 1.00 89.62 77 TYR A C 1
ATOM 615 O O . TYR A 1 77 ? -4.968 -10.247 8.833 1.00 89.62 77 TYR A O 1
ATOM 623 N N . ILE A 1 78 ? -5.822 -8.498 9.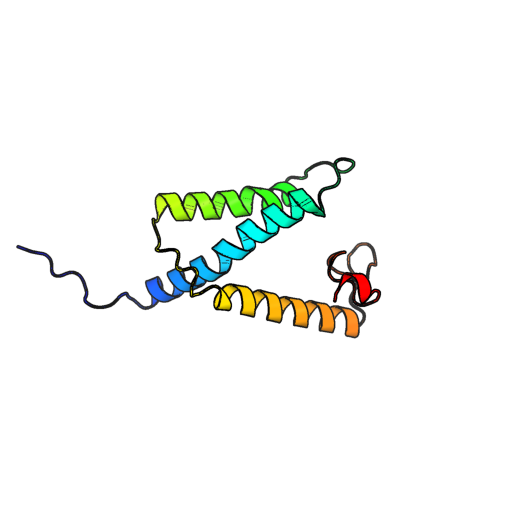944 1.00 90.88 78 ILE A N 1
ATOM 624 C CA . ILE A 1 78 ? -6.827 -8.149 8.925 1.00 90.88 78 ILE A CA 1
ATOM 625 C C . ILE A 1 78 ? -6.145 -7.768 7.595 1.00 90.88 78 ILE A C 1
ATOM 627 O O . ILE A 1 78 ? -6.378 -8.459 6.599 1.00 90.88 78 ILE A O 1
ATOM 631 N N . PRO A 1 79 ? -5.274 -6.737 7.543 1.00 91.06 79 PRO A N 1
ATOM 632 C CA . PRO A 1 79 ? -4.535 -6.424 6.325 1.00 91.06 79 PRO A CA 1
ATOM 633 C C . PRO A 1 79 ? -3.564 -7.533 5.912 1.00 91.06 79 PRO A C 1
ATOM 635 O O . PRO A 1 79 ? -3.386 -7.755 4.718 1.00 91.06 79 PRO A O 1
ATOM 638 N N . LEU A 1 80 ? -2.983 -8.282 6.856 1.00 90.31 80 LEU A N 1
ATOM 639 C CA . LEU A 1 80 ? -2.115 -9.414 6.521 1.00 90.31 80 LEU A CA 1
ATOM 640 C C . LEU A 1 80 ? -2.865 -10.509 5.747 1.00 90.31 80 LEU A C 1
ATOM 642 O O . LEU A 1 80 ? -2.366 -10.984 4.730 1.00 90.31 80 LEU A O 1
ATOM 646 N N . CYS A 1 81 ? -4.071 -10.885 6.180 1.00 92.88 81 CYS A N 1
ATOM 647 C CA . CYS A 1 81 ? -4.903 -11.851 5.461 1.00 92.88 81 CYS A CA 1
ATOM 648 C C . CYS A 1 81 ? -5.209 -11.379 4.037 1.00 92.88 81 CYS A C 1
ATOM 650 O O . CYS A 1 81 ? -5.129 -12.172 3.103 1.00 92.88 81 CYS A O 1
ATOM 652 N N . PHE A 1 82 ? -5.510 -10.092 3.857 1.00 91.19 82 PHE A N 1
ATOM 653 C CA . PHE A 1 82 ? -5.730 -9.520 2.531 1.00 91.19 82 PHE A CA 1
ATOM 654 C C . PHE A 1 82 ? -4.478 -9.598 1.647 1.00 91.19 82 PHE A C 1
ATOM 656 O O . PHE A 1 82 ? -4.570 -10.034 0.501 1.00 91.19 82 PHE A O 1
ATOM 663 N N . MET A 1 83 ? -3.303 -9.261 2.189 1.00 89.31 83 MET A N 1
ATOM 664 C CA . MET A 1 83 ? -2.031 -9.384 1.468 1.00 89.31 83 MET A CA 1
ATOM 665 C C . MET A 1 83 ? -1.736 -10.834 1.069 1.00 89.31 83 MET A C 1
ATOM 667 O O . MET A 1 83 ? -1.314 -11.079 -0.057 1.00 89.31 83 MET A O 1
ATOM 671 N N . ILE A 1 84 ? -2.010 -11.805 1.947 1.00 93.06 84 ILE A N 1
ATOM 672 C CA . ILE A 1 84 ? -1.853 -13.235 1.638 1.00 93.06 84 ILE A CA 1
ATOM 673 C C . ILE A 1 84 ? -2.801 -13.654 0.511 1.00 93.06 84 ILE A C 1
ATOM 675 O O . ILE A 1 84 ? -2.368 -14.316 -0.429 1.00 93.06 84 ILE A O 1
ATOM 679 N N . VAL A 1 85 ? -4.075 -13.253 0.565 1.00 95.69 85 VAL A N 1
ATOM 680 C CA . VAL A 1 85 ? -5.043 -13.540 -0.509 1.00 95.69 85 VAL A CA 1
ATOM 681 C C . VAL A 1 85 ? -4.558 -12.961 -1.837 1.00 95.69 85 VAL A C 1
ATOM 683 O O . VAL A 1 85 ? -4.621 -13.640 -2.861 1.00 95.69 85 VAL A O 1
ATOM 686 N N . TYR A 1 86 ? -4.027 -11.738 -1.822 1.00 93.19 86 TYR A N 1
ATOM 687 C CA . TYR A 1 86 ? -3.488 -11.111 -3.021 1.00 93.19 86 TYR A CA 1
ATOM 688 C C . TYR A 1 86 ? -2.230 -11.822 -3.547 1.00 93.19 86 TYR A C 1
ATOM 690 O O . TYR A 1 86 ? -2.126 -12.048 -4.748 1.00 93.19 86 TYR A O 1
ATOM 698 N N . LEU A 1 87 ? -1.313 -12.255 -2.676 1.00 93.75 87 LEU A N 1
ATOM 699 C CA . LEU A 1 87 ? -0.142 -13.056 -3.067 1.00 93.75 87 LEU A CA 1
ATOM 700 C C . LEU A 1 87 ? -0.533 -14.412 -3.671 1.00 93.75 87 LEU A C 1
ATOM 702 O O . LEU A 1 87 ? 0.053 -14.846 -4.658 1.00 93.75 87 LEU A O 1
ATOM 706 N N . VAL A 1 88 ? -1.554 -15.076 -3.124 1.00 96.75 88 VAL A N 1
ATOM 707 C CA . VAL A 1 88 ? -2.096 -16.307 -3.724 1.00 96.75 88 VAL A CA 1
ATOM 708 C C . VAL A 1 88 ? -2.695 -16.011 -5.099 1.00 96.75 88 VAL A C 1
ATOM 710 O O . VAL A 1 88 ? -2.492 -16.781 -6.037 1.00 96.75 88 VAL A O 1
ATOM 713 N N . PHE A 1 89 ? -3.392 -14.883 -5.247 1.00 96.88 89 PHE A N 1
ATOM 714 C CA . PHE A 1 89 ? -3.878 -14.437 -6.548 1.00 96.88 89 PHE A CA 1
ATOM 715 C C . PHE A 1 89 ? -2.731 -14.224 -7.547 1.00 96.88 89 PHE A C 1
ATOM 717 O O . PHE A 1 89 ? -2.840 -14.719 -8.667 1.00 96.88 89 PHE A O 1
ATOM 724 N N . THR A 1 90 ? -1.632 -13.555 -7.170 1.00 95.75 90 THR A N 1
ATOM 725 C CA . THR A 1 90 ? -0.510 -13.339 -8.102 1.00 95.75 90 THR A CA 1
ATOM 726 C C . THR A 1 90 ? 0.147 -14.655 -8.519 1.00 95.75 90 THR A C 1
ATOM 728 O O . THR A 1 90 ? 0.507 -14.801 -9.686 1.00 95.75 90 THR A O 1
ATOM 731 N N . LEU A 1 91 ? 0.245 -15.631 -7.608 1.00 95.88 91 LEU A N 1
ATOM 732 C CA . LEU A 1 91 ? 0.745 -16.975 -7.912 1.00 95.88 91 LEU A CA 1
ATOM 733 C C . LEU A 1 91 ? -0.144 -17.692 -8.930 1.00 95.88 91 LEU A C 1
ATOM 735 O O . LEU A 1 91 ? 0.354 -18.239 -9.911 1.00 95.88 91 LEU A O 1
ATOM 739 N N . ILE A 1 92 ? -1.463 -17.681 -8.714 1.00 97.75 92 ILE A N 1
ATOM 740 C CA . ILE A 1 92 ? -2.419 -18.307 -9.638 1.00 97.75 92 ILE A CA 1
ATOM 741 C C . ILE A 1 92 ? -2.371 -17.607 -10.995 1.00 97.75 92 ILE A C 1
ATOM 743 O O . ILE A 1 92 ? -2.318 -18.285 -12.017 1.00 97.75 92 ILE A O 1
ATOM 747 N N . TYR A 1 93 ? -2.368 -16.271 -11.008 1.00 96.94 93 TYR A N 1
ATOM 748 C CA . TYR A 1 93 ? -2.291 -15.463 -12.223 1.00 96.94 93 TYR A CA 1
ATOM 749 C C . TYR A 1 93 ? -1.071 -15.836 -13.072 1.00 96.94 93 TYR A C 1
ATOM 751 O O . TYR A 1 93 ? -1.219 -16.099 -14.263 1.00 96.94 93 TYR A O 1
ATOM 759 N N . TRP A 1 94 ? 0.106 -15.939 -12.451 1.00 96.44 94 TRP A N 1
ATOM 760 C CA . TRP A 1 94 ? 1.320 -16.412 -13.114 1.00 96.44 94 TRP A CA 1
ATOM 761 C C . TRP A 1 94 ? 1.184 -17.862 -13.605 1.00 96.44 94 TRP A C 1
ATOM 763 O O . TRP A 1 94 ? 1.452 -18.145 -14.772 1.00 96.44 94 TRP A O 1
ATOM 773 N N . ALA A 1 95 ? 0.694 -18.773 -12.757 1.00 96.75 95 ALA A N 1
ATOM 774 C CA . ALA A 1 95 ? 0.605 -20.202 -13.071 1.00 96.75 95 ALA A CA 1
ATOM 775 C C . ALA A 1 95 ? -0.328 -20.516 -14.255 1.00 96.75 95 ALA A C 1
ATOM 777 O O . ALA A 1 95 ? -0.138 -21.522 -14.939 1.00 96.75 95 ALA A O 1
ATOM 778 N N . VAL A 1 96 ? -1.328 -19.666 -14.513 1.00 97.75 96 VAL A N 1
ATOM 779 C CA . VAL A 1 96 ? -2.226 -19.792 -15.676 1.00 97.75 96 VAL A CA 1
ATOM 780 C C . VAL A 1 96 ? -1.741 -19.018 -16.910 1.00 97.75 96 VAL A C 1
ATOM 782 O O . VAL A 1 96 ? -2.466 -18.947 -17.901 1.00 97.75 96 VAL A O 1
ATOM 785 N N . GLY A 1 97 ? -0.532 -18.448 -16.872 1.00 96.56 97 GLY A N 1
ATOM 786 C CA . GLY A 1 97 ? 0.066 -17.706 -17.985 1.00 96.56 97 GLY A CA 1
ATOM 787 C C . GLY A 1 97 ? -0.436 -16.266 -18.129 1.00 96.56 97 GLY A C 1
ATOM 788 O O . GLY A 1 97 ? -0.447 -15.734 -19.238 1.00 96.56 97 GLY A O 1
ATOM 789 N N . GLY A 1 98 ? -0.893 -15.639 -17.043 1.00 96.31 98 GLY A N 1
ATOM 790 C CA . GLY A 1 98 ? -1.299 -14.236 -17.037 1.00 96.31 98 GLY A CA 1
ATOM 791 C C . GLY A 1 98 ? -0.135 -13.294 -17.364 1.00 96.31 98 GLY A C 1
ATOM 792 O O . GLY A 1 98 ? 0.987 -13.498 -16.906 1.00 96.31 98 GLY A O 1
ATOM 793 N N . THR A 1 99 ? -0.411 -12.247 -18.147 1.00 95.88 99 THR A N 1
ATOM 794 C CA . THR A 1 99 ? 0.582 -11.233 -18.528 1.00 95.88 99 THR A CA 1
ATOM 795 C C . THR A 1 99 ? 0.050 -9.810 -18.397 1.00 95.88 99 THR A C 1
ATOM 797 O O . THR A 1 99 ? -1.096 -9.522 -18.759 1.00 95.88 99 THR A O 1
ATOM 800 N N . THR A 1 100 ? 0.907 -8.895 -17.947 1.00 90.88 100 THR A N 1
ATOM 801 C CA . THR A 1 100 ? 0.634 -7.453 -17.930 1.00 90.88 100 THR A CA 1
ATOM 802 C C . THR A 1 100 ? 0.489 -6.892 -19.355 1.00 90.88 100 THR A C 1
ATOM 804 O O . THR A 1 100 ? 0.856 -7.567 -20.321 1.00 90.88 100 THR A O 1
ATOM 807 N N . PRO A 1 101 ? -0.004 -5.647 -19.529 1.00 90.50 101 PRO A N 1
ATOM 808 C CA . PRO A 1 101 ? -0.056 -4.997 -20.845 1.00 90.50 101 PRO A CA 1
ATOM 809 C C . PRO A 1 101 ? 1.302 -4.914 -21.559 1.00 90.50 101 PRO A C 1
ATOM 811 O O . PRO A 1 101 ? 1.348 -4.928 -22.784 1.00 90.50 101 PRO A O 1
ATOM 814 N N . ASP A 1 102 ? 2.396 -4.889 -20.794 1.00 89.50 102 ASP A N 1
ATOM 815 C CA . ASP A 1 102 ? 3.769 -4.879 -21.309 1.00 89.50 102 ASP A CA 1
ATOM 816 C C . ASP A 1 102 ? 4.314 -6.295 -21.593 1.00 89.50 102 ASP A C 1
ATOM 818 O O . ASP A 1 102 ? 5.496 -6.459 -21.895 1.00 89.50 102 ASP A O 1
ATOM 822 N N . GLY A 1 103 ? 3.483 -7.334 -21.455 1.00 92.56 103 GLY A N 1
ATOM 823 C CA . GLY A 1 103 ? 3.844 -8.729 -21.712 1.00 92.56 103 GLY A CA 1
ATOM 824 C C . GLY A 1 103 ? 4.654 -9.406 -20.602 1.00 92.56 103 GLY A C 1
ATOM 825 O O . GLY A 1 103 ? 5.210 -10.478 -20.832 1.00 92.56 103 GLY A O 1
ATOM 826 N N . LYS A 1 104 ? 4.742 -8.812 -19.405 1.00 92.00 104 LYS A N 1
ATOM 827 C CA . LYS A 1 104 ? 5.461 -9.409 -18.264 1.00 92.00 104 LYS A CA 1
ATOM 828 C C . LYS A 1 104 ? 4.559 -10.387 -17.516 1.00 92.00 104 LYS A C 1
ATOM 830 O O . LYS A 1 104 ? 3.383 -10.096 -17.320 1.00 92.00 104 LYS A O 1
ATOM 835 N N . SER A 1 105 ? 5.111 -11.507 -17.062 1.00 92.44 105 SER A N 1
ATOM 836 C CA . SER A 1 105 ? 4.411 -12.490 -16.223 1.00 92.44 105 SER A CA 1
ATOM 837 C C . SER A 1 105 ? 4.155 -11.956 -14.804 1.00 92.44 105 SER A C 1
ATOM 839 O O . SER A 1 105 ? 3.090 -12.164 -14.223 1.00 92.44 105 SER A O 1
ATOM 841 N N . ALA A 1 106 ? 5.113 -11.199 -14.262 1.00 92.00 106 ALA A N 1
ATOM 842 C CA . ALA A 1 106 ? 5.006 -10.549 -12.963 1.00 92.00 106 ALA A CA 1
ATOM 843 C C . ALA A 1 106 ? 4.145 -9.274 -13.028 1.00 92.00 106 ALA A C 1
ATOM 845 O O . ALA A 1 106 ? 4.441 -8.341 -13.780 1.00 92.00 106 ALA A O 1
ATOM 846 N N . ILE A 1 107 ? 3.111 -9.205 -12.180 1.00 90.62 107 ILE A N 1
ATOM 847 C CA . ILE A 1 107 ? 2.291 -7.993 -11.989 1.00 90.62 107 ILE A CA 1
ATOM 848 C C . ILE A 1 107 ? 3.129 -6.883 -11.344 1.00 90.62 107 ILE A C 1
ATOM 850 O O . ILE A 1 107 ? 3.045 -5.722 -11.742 1.00 90.62 107 ILE A O 1
ATOM 854 N N . TYR A 1 108 ? 3.956 -7.252 -10.363 1.00 85.25 108 TYR A N 1
ATOM 855 C CA . TYR A 1 108 ? 4.870 -6.350 -9.676 1.00 85.25 108 TYR A CA 1
ATOM 856 C C . TYR A 1 108 ? 6.286 -6.923 -9.697 1.00 85.25 108 TYR A C 1
ATOM 858 O O . TYR A 1 108 ? 6.439 -8.114 -9.436 1.00 85.25 108 TYR A O 1
ATOM 866 N N . PRO A 1 109 ? 7.329 -6.097 -9.904 1.00 84.31 109 PRO A N 1
ATOM 867 C CA . PRO A 1 109 ? 8.711 -6.582 -9.945 1.00 84.31 109 PRO A CA 1
ATOM 868 C C . PRO A 1 109 ? 9.182 -7.289 -8.667 1.00 84.31 109 PRO A C 1
ATOM 870 O O . PRO A 1 109 ? 10.070 -8.124 -8.731 1.00 84.31 109 PRO A O 1
ATOM 873 N N . ILE A 1 110 ? 8.596 -6.955 -7.511 1.00 84.00 110 ILE A N 1
ATOM 874 C CA . ILE A 1 110 ? 8.932 -7.563 -6.213 1.00 84.00 110 ILE A CA 1
ATOM 875 C C . ILE A 1 110 ? 8.245 -8.921 -5.981 1.00 84.00 110 ILE A C 1
ATOM 877 O O . ILE A 1 110 ? 8.549 -9.609 -5.016 1.00 84.00 110 ILE A O 1
ATOM 881 N N . VAL A 1 111 ? 7.303 -9.308 -6.846 1.00 90.38 111 VAL A N 1
ATOM 882 C CA . VAL A 1 111 ? 6.625 -10.612 -6.805 1.00 90.38 111 VAL A CA 1
ATOM 883 C C . VAL A 1 111 ? 6.741 -11.243 -8.189 1.00 90.38 111 VAL A C 1
ATOM 885 O O . VAL A 1 111 ? 5.784 -11.283 -8.967 1.00 90.38 111 VAL A O 1
ATOM 888 N N . ASP A 1 112 ? 7.959 -11.675 -8.497 1.00 93.75 112 ASP A N 1
ATOM 889 C CA . ASP A 1 112 ? 8.333 -12.356 -9.729 1.00 93.75 112 ASP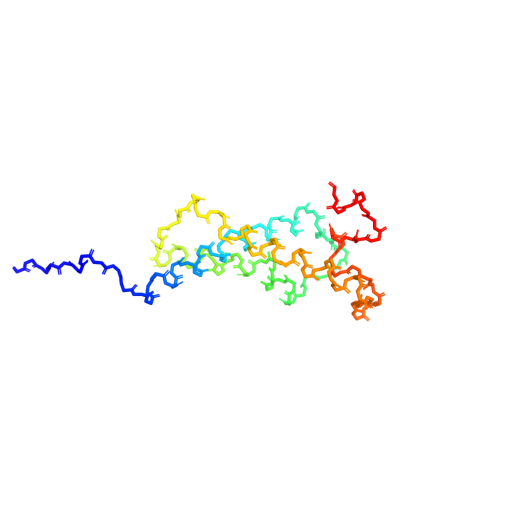 A CA 1
ATOM 890 C C . ASP A 1 112 ? 8.486 -13.864 -9.477 1.00 93.75 112 ASP A C 1
ATOM 892 O O . ASP A 1 112 ? 9.493 -14.338 -8.944 1.00 93.75 112 ASP A O 1
ATOM 896 N N . TRP A 1 113 ? 7.462 -14.633 -9.840 1.00 94.69 113 TRP A N 1
ATOM 897 C CA . TRP A 1 113 ? 7.449 -16.086 -9.654 1.00 94.69 113 TRP A CA 1
ATOM 898 C C . TRP A 1 113 ? 8.407 -16.829 -10.600 1.00 94.69 113 TRP A C 1
ATOM 900 O O . TRP A 1 113 ? 8.762 -17.971 -10.304 1.00 94.69 113 TRP A O 1
ATOM 910 N N . ASP A 1 114 ? 8.889 -16.181 -11.669 1.00 94.44 114 ASP A N 1
ATOM 911 C CA . ASP A 1 114 ? 9.970 -16.713 -12.508 1.00 94.44 114 ASP A CA 1
ATOM 912 C C . ASP A 1 114 ? 11.348 -16.517 -11.843 1.00 94.44 114 ASP A C 1
ATOM 914 O O . ASP A 1 114 ? 12.298 -17.247 -12.138 1.00 94.44 114 ASP A O 1
ATOM 918 N N . ASN A 1 115 ? 11.457 -15.579 -10.893 1.00 93.50 115 ASN A N 1
ATOM 919 C CA . ASN A 1 115 ? 12.656 -15.322 -10.101 1.00 93.50 115 ASN A CA 1
ATOM 920 C C . ASN A 1 115 ? 12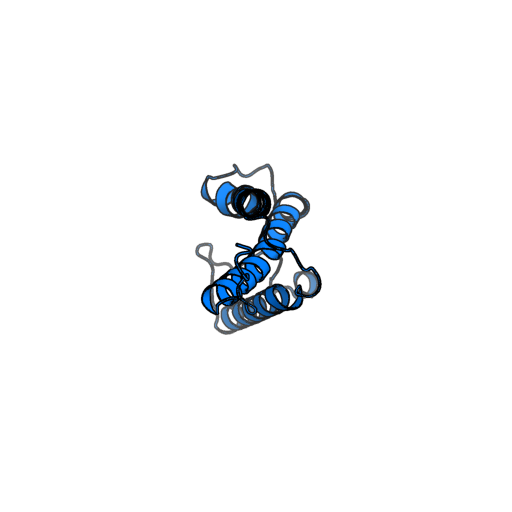.382 -15.392 -8.590 1.00 93.50 115 ASN A C 1
ATOM 922 O O . ASN A 1 115 ? 12.268 -14.383 -7.888 1.00 93.50 115 ASN A O 1
ATOM 926 N N . LEU A 1 116 ? 12.377 -16.619 -8.064 1.00 91.94 116 LEU A N 1
ATOM 927 C CA . LEU A 1 116 ? 12.105 -16.886 -6.650 1.00 91.94 116 LEU A CA 1
ATOM 928 C C . LEU A 1 116 ? 13.030 -16.137 -5.678 1.00 91.94 116 LEU A C 1
ATOM 930 O O . LEU A 1 116 ? 12.591 -15.857 -4.574 1.00 91.94 116 LEU A O 1
ATOM 934 N N . SER A 1 117 ? 14.258 -15.773 -6.074 1.00 90.88 117 SER A N 1
ATOM 935 C CA . SER A 1 117 ? 15.188 -15.030 -5.200 1.00 90.88 117 SER A CA 1
ATOM 936 C C . SER A 1 117 ? 14.770 -13.582 -4.922 1.00 90.88 117 SER A C 1
ATOM 938 O O . SER A 1 117 ? 15.261 -12.970 -3.978 1.00 90.88 117 SER A O 1
ATOM 940 N N . VAL A 1 118 ? 13.887 -13.025 -5.756 1.00 86.12 118 VAL A N 1
ATOM 941 C CA . VAL A 1 118 ? 13.284 -11.702 -5.545 1.00 86.12 118 VAL A CA 1
ATOM 942 C C . VAL A 1 118 ? 11.976 -11.821 -4.755 1.00 86.12 118 VAL A C 1
ATOM 944 O O . VAL A 1 118 ? 11.615 -10.897 -4.032 1.00 86.12 118 VAL A O 1
ATOM 947 N N . THR A 1 119 ? 11.286 -12.960 -4.874 1.00 86.50 119 THR A N 1
ATOM 948 C CA . THR A 1 119 ? 9.956 -13.191 -4.289 1.00 86.50 119 THR A CA 1
ATOM 949 C C . THR A 1 119 ? 9.983 -13.776 -2.870 1.00 86.50 119 THR A C 1
ATOM 951 O O . THR A 1 119 ? 9.092 -13.453 -2.081 1.00 86.50 119 THR A O 1
ATOM 954 N N . LEU A 1 120 ? 10.954 -14.643 -2.542 1.00 84.12 120 LEU A N 1
ATOM 955 C CA . LEU A 1 120 ? 11.085 -15.373 -1.265 1.00 84.12 120 LEU A CA 1
ATOM 956 C C . LEU A 1 120 ? 12.431 -15.095 -0.588 1.00 84.12 120 LEU A C 1
ATOM 958 O O . LEU A 1 120 ? 12.418 -14.935 0.654 1.00 84.12 120 LEU A O 1
#

Radius of gyration: 18.71 Å; chains: 1; bounding box: 46×34×54 Å

InterPro domains:
  IPR049352 Rolling stone [PF21534] (10-116)